Protein AF-A0A8E0REL6-F1 (afdb_monomer_lite)

Foldseek 3Di:
DPDVVVVVVVPDDPQVVVQLAAEEEEEPDDCPDPLVVLLVVLCVVVVFFEAEDEDDLCCLPVPDDPDDGRYYYHYYYQVRDDLLCLLVVLFRHLAYEYEDDPVDDRPVVSNVQLVRQYHYDYPVCPPDDRDDSVSSVVSVVVSSVVVVVDSTRDRVVRDPPDPPQPFDDDVNPDTDGD

Structure (mmCIF, N/CA/C/O backbone):
data_AF-A0A8E0REL6-F1
#
_entry.id   AF-A0A8E0REL6-F1
#
loop_
_atom_site.group_PDB
_atom_site.id
_atom_site.type_symbol
_atom_site.label_atom_id
_atom_site.label_alt_id
_atom_site.label_comp_id
_atom_site.label_asym_id
_atom_site.label_entity_id
_atom_site.label_seq_id
_atom_site.pdbx_PDB_ins_code
_atom_site.Cartn_x
_atom_site.Cartn_y
_atom_site.Cartn_z
_atom_site.occupancy
_atom_site.B_iso_or_equiv
_atom_site.auth_seq_id
_atom_site.auth_comp_id
_atom_site.auth_asym_id
_atom_site.auth_atom_id
_atom_site.pdbx_PDB_model_num
ATOM 1 N N . MET A 1 1 ? -29.443 -24.998 -11.971 1.00 42.16 1 MET A N 1
ATOM 2 C CA . MET A 1 1 ? -29.049 -24.854 -10.557 1.00 42.16 1 MET A CA 1
ATOM 3 C C . MET A 1 1 ? -27.699 -25.525 -10.363 1.00 42.16 1 MET A C 1
ATOM 5 O O . MET A 1 1 ? -27.559 -26.707 -10.646 1.00 42.16 1 MET A O 1
ATOM 9 N N . ASP A 1 2 ? -26.729 -24.699 -9.982 1.00 46.50 2 ASP A N 1
ATOM 10 C CA . ASP A 1 2 ? -25.544 -24.938 -9.142 1.00 46.50 2 ASP A CA 1
ATOM 11 C C . ASP A 1 2 ? -24.434 -25.936 -9.491 1.00 46.50 2 ASP A C 1
ATOM 13 O O . ASP A 1 2 ? -23.339 -25.772 -8.953 1.00 46.50 2 ASP A O 1
ATOM 17 N N . LEU A 1 3 ? -24.589 -26.881 -10.420 1.00 38.75 3 LEU A N 1
ATOM 18 C CA . LEU A 1 3 ? -23.466 -27.789 -10.727 1.00 38.75 3 LEU A CA 1
ATOM 19 C C . LEU A 1 3 ? -22.426 -27.211 -11.702 1.00 38.75 3 LEU A C 1
ATOM 21 O O . LEU A 1 3 ? -21.230 -27.352 -11.460 1.00 38.75 3 LEU A O 1
ATOM 25 N N . GLU A 1 4 ? -22.836 -26.495 -12.753 1.00 37.53 4 GLU A N 1
ATOM 26 C CA . GLU A 1 4 ? -21.879 -25.964 -13.746 1.00 37.53 4 GLU A CA 1
ATOM 27 C C . GLU A 1 4 ? -21.060 -24.768 -13.229 1.00 37.53 4 GLU A C 1
ATOM 29 O O . GLU A 1 4 ? -19.895 -24.615 -13.591 1.00 37.53 4 GLU A O 1
ATOM 34 N N . ARG A 1 5 ? -21.621 -23.958 -12.316 1.00 37.84 5 ARG A N 1
ATOM 35 C CA . ARG A 1 5 ? -20.876 -22.875 -11.643 1.00 37.84 5 ARG A CA 1
ATOM 36 C C . ARG A 1 5 ? -19.800 -23.415 -10.702 1.00 37.84 5 ARG A C 1
ATOM 38 O O . ARG A 1 5 ? -18.704 -22.868 -10.656 1.00 37.84 5 ARG A O 1
ATOM 45 N N . SER A 1 6 ? -20.098 -24.507 -10.001 1.00 32.50 6 SER A N 1
ATOM 46 C CA . SER A 1 6 ? -19.156 -25.142 -9.074 1.00 32.50 6 SER A CA 1
ATOM 47 C C . SER A 1 6 ? -17.959 -25.756 -9.809 1.00 32.50 6 SER A C 1
ATOM 49 O O . SER A 1 6 ? -16.839 -25.723 -9.308 1.00 32.50 6 SER A O 1
ATOM 51 N N . TYR A 1 7 ? -18.173 -26.264 -11.027 1.00 30.14 7 TYR A N 1
ATOM 52 C CA . TYR A 1 7 ? -17.127 -26.929 -11.807 1.00 30.14 7 TYR A CA 1
ATOM 53 C C . TYR A 1 7 ? -16.121 -25.949 -12.438 1.00 30.14 7 TYR A C 1
ATOM 55 O O . TYR A 1 7 ? -14.922 -26.230 -12.495 1.00 30.14 7 TYR A O 1
ATOM 63 N N . LEU A 1 8 ? -16.579 -24.760 -12.845 1.00 33.00 8 LEU A N 1
ATOM 64 C CA . LEU A 1 8 ? -15.697 -23.688 -13.329 1.00 33.00 8 LEU A CA 1
ATOM 65 C C . LEU A 1 8 ? -14.800 -23.126 -12.216 1.00 33.00 8 LEU A C 1
ATOM 67 O O . LEU A 1 8 ? -13.661 -22.757 -12.485 1.00 33.00 8 LEU A O 1
ATOM 71 N N . SER A 1 9 ? -15.274 -23.137 -10.967 1.00 32.91 9 SER A N 1
ATOM 72 C CA . SER A 1 9 ? -14.512 -22.644 -9.814 1.00 32.91 9 SER A CA 1
ATOM 73 C C . SER A 1 9 ? -13.340 -23.551 -9.413 1.00 32.91 9 SER A C 1
ATOM 75 O O . SER A 1 9 ? -12.414 -23.079 -8.767 1.00 32.91 9 SER A O 1
ATOM 77 N N . ALA A 1 10 ? -13.355 -24.833 -9.797 1.00 34.25 10 ALA A N 1
ATOM 78 C CA . ALA A 1 10 ? -12.314 -25.800 -9.434 1.00 34.25 10 ALA A CA 1
ATOM 79 C C . ALA A 1 10 ? -11.161 -25.893 -10.454 1.00 34.25 10 ALA A C 1
ATOM 81 O O . ALA A 1 10 ? -10.142 -26.516 -10.170 1.00 34.25 10 ALA A O 1
ATOM 82 N N . THR A 1 11 ? -11.321 -25.302 -11.646 1.00 34.09 11 THR A N 1
ATOM 83 C CA . THR A 1 11 ? -10.361 -25.444 -12.764 1.00 34.09 11 THR A CA 1
ATOM 84 C C . THR A 1 11 ? -9.687 -24.121 -13.146 1.00 34.09 11 THR A C 1
ATOM 86 O O . THR A 1 11 ? -8.820 -24.086 -14.018 1.00 34.09 11 THR A O 1
ATOM 89 N N . LEU A 1 12 ? -10.067 -23.019 -12.500 1.00 3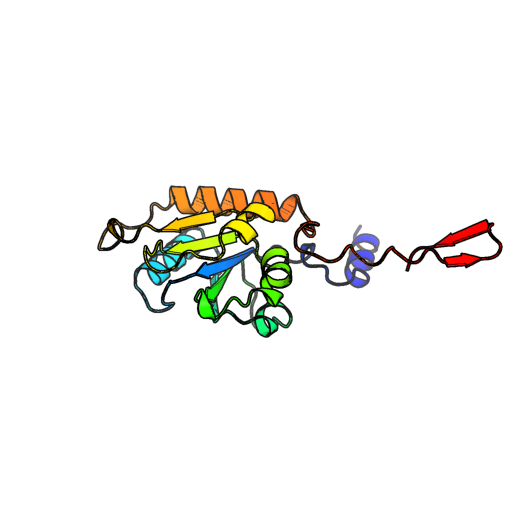4.19 12 LEU A N 1
ATOM 90 C CA . LEU A 1 12 ? -9.385 -21.744 -12.658 1.00 34.19 12 LEU A CA 1
ATOM 91 C C . LEU A 1 12 ? -8.152 -21.758 -11.759 1.00 34.19 12 LEU A C 1
ATOM 93 O O . LEU A 1 12 ? -8.259 -21.786 -10.539 1.00 34.19 12 LEU A O 1
ATOM 97 N N . ILE A 1 13 ? -6.981 -21.752 -12.395 1.00 34.22 13 ILE A N 1
ATOM 98 C CA . ILE A 1 13 ? -5.717 -21.315 -11.798 1.00 34.22 13 ILE A CA 1
ATOM 99 C C . ILE A 1 13 ? -6.037 -20.102 -10.915 1.00 34.22 13 ILE A C 1
ATOM 101 O O . ILE A 1 13 ? -6.657 -19.165 -11.418 1.00 34.22 13 ILE A O 1
ATOM 105 N N . GLU A 1 14 ? -5.680 -20.146 -9.628 1.00 35.84 14 GLU A N 1
ATOM 106 C CA . GLU A 1 14 ? -5.872 -19.064 -8.654 1.00 35.84 14 GLU A CA 1
ATOM 107 C C . GLU A 1 14 ? -5.172 -17.786 -9.139 1.00 35.84 14 GLU A C 1
ATOM 109 O O . GLU A 1 14 ? -4.048 -17.454 -8.772 1.00 35.84 14 GLU A O 1
ATOM 114 N N . THR A 1 15 ? -5.817 -17.060 -10.043 1.00 39.44 15 THR A N 1
ATOM 115 C CA . THR A 1 15 ? -5.424 -15.705 -10.397 1.00 39.44 15 THR A CA 1
ATOM 116 C C . THR A 1 15 ? -5.880 -14.793 -9.267 1.00 39.44 15 THR A C 1
ATOM 118 O O . THR A 1 15 ? -6.980 -14.977 -8.743 1.00 39.44 15 THR A O 1
ATOM 121 N N . LYS A 1 16 ? -5.060 -13.786 -8.935 1.00 46.09 16 LYS A N 1
ATOM 122 C CA . LYS A 1 16 ? -5.283 -12.742 -7.912 1.00 46.09 16 LYS A CA 1
ATOM 123 C C . LYS A 1 16 ? -6.729 -12.208 -7.839 1.00 46.09 16 LYS A C 1
ATOM 125 O O . LYS A 1 16 ? -7.164 -11.786 -6.784 1.00 46.09 16 LYS A O 1
ATOM 130 N N . ASN A 1 17 ? -7.482 -12.271 -8.935 1.00 42.78 17 ASN A N 1
ATOM 131 C CA . ASN A 1 17 ? -8.850 -11.768 -9.055 1.00 42.78 17 ASN A CA 1
ATOM 132 C C . ASN A 1 17 ? -9.950 -12.622 -8.403 1.00 42.78 17 ASN A C 1
ATOM 134 O O . ASN A 1 17 ? -11.098 -12.182 -8.380 1.00 42.78 17 ASN A O 1
ATOM 138 N N . ALA A 1 18 ? -9.655 -13.835 -7.927 1.00 40.44 18 ALA A N 1
ATOM 139 C CA . ALA A 1 18 ? -10.662 -14.654 -7.246 1.00 40.44 18 ALA A CA 1
ATOM 140 C C . ALA A 1 18 ? -10.851 -14.251 -5.771 1.00 40.44 18 ALA A C 1
ATOM 142 O O . ALA A 1 18 ? -11.951 -14.407 -5.242 1.00 40.44 18 ALA A O 1
ATOM 143 N N . ASP A 1 19 ? -9.812 -13.686 -5.148 1.00 49.28 19 ASP A N 1
ATOM 144 C CA . ASP A 1 19 ? -9.795 -13.289 -3.740 1.00 49.28 19 ASP A CA 1
ATOM 145 C C . ASP A 1 19 ? -9.647 -11.761 -3.664 1.00 49.28 19 ASP A C 1
ATOM 147 O O . ASP A 1 19 ? -8.613 -11.201 -4.020 1.00 49.28 19 ASP A O 1
ATOM 151 N N . LYS A 1 20 ? -10.721 -11.060 -3.287 1.00 63.22 20 LYS A N 1
ATOM 152 C CA . LYS A 1 20 ? -10.878 -9.592 -3.410 1.00 63.22 20 LYS A CA 1
ATOM 153 C C . LYS A 1 20 ? -10.070 -8.777 -2.386 1.00 63.22 20 LYS A C 1
ATOM 155 O O . LYS A 1 20 ? -10.468 -7.669 -2.025 1.00 63.22 20 LYS A O 1
ATOM 160 N N . ASN A 1 21 ? -8.973 -9.321 -1.885 1.00 81.88 21 ASN A N 1
ATOM 161 C CA . ASN A 1 21 ? -8.247 -8.728 -0.773 1.00 81.88 21 ASN A CA 1
ATOM 162 C C . ASN A 1 21 ? -7.323 -7.618 -1.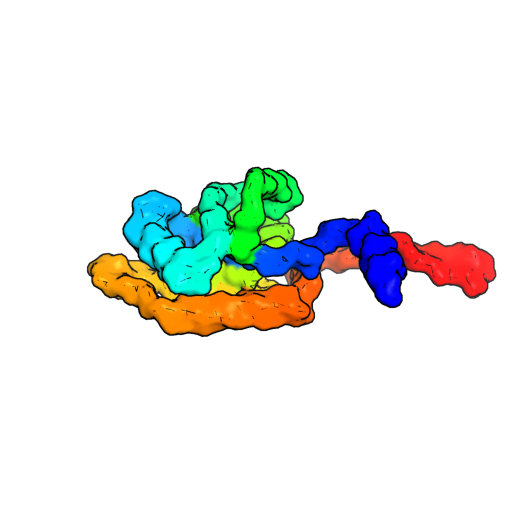284 1.00 81.88 21 ASN A C 1
AT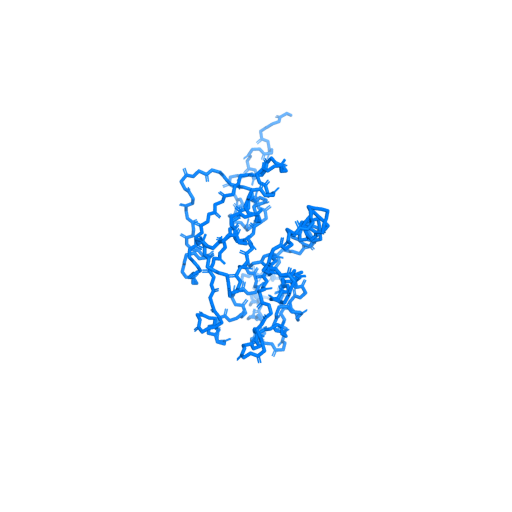OM 164 O O . ASN A 1 21 ? -6.663 -7.772 -2.311 1.00 81.88 21 ASN A O 1
ATOM 168 N N . ILE A 1 22 ? -7.281 -6.495 -0.570 1.00 87.56 22 ILE A N 1
ATOM 169 C CA . ILE A 1 22 ? -6.489 -5.323 -0.955 1.00 87.56 22 ILE A CA 1
ATOM 170 C C . ILE A 1 22 ? -5.098 -5.409 -0.321 1.00 87.56 22 ILE A C 1
ATOM 172 O O . ILE A 1 22 ? -4.964 -5.503 0.900 1.00 87.56 22 ILE A O 1
ATOM 176 N N . GLU A 1 23 ? -4.048 -5.296 -1.134 1.00 91.00 23 GLU A N 1
ATOM 177 C CA . GLU A 1 23 ? -2.657 -5.236 -0.677 1.00 91.00 23 GLU A CA 1
ATOM 178 C C . GLU A 1 23 ? -2.156 -3.781 -0.675 1.00 91.00 23 GLU A C 1
ATOM 180 O O . GLU A 1 23 ? -1.936 -3.175 -1.729 1.00 91.00 23 GLU A O 1
ATOM 185 N N . LEU A 1 24 ? -1.932 -3.205 0.509 1.00 93.50 24 LEU A N 1
ATOM 186 C CA . LEU A 1 24 ? -1.420 -1.840 0.664 1.00 93.50 24 LEU A CA 1
ATOM 187 C C . LEU A 1 24 ? 0.031 -1.849 1.142 1.00 93.50 24 LEU A C 1
ATOM 189 O O . LEU A 1 24 ? 0.354 -2.426 2.181 1.00 93.50 24 LEU A O 1
ATOM 193 N N . LEU A 1 25 ? 0.909 -1.145 0.427 1.00 94.06 25 LEU A N 1
ATOM 194 C CA . LEU A 1 25 ? 2.269 -0.875 0.891 1.00 94.06 25 LEU A CA 1
ATOM 195 C C . LEU A 1 25 ? 2.267 0.361 1.793 1.00 94.06 25 LEU A C 1
ATOM 197 O O . LEU A 1 25 ? 1.806 1.421 1.384 1.00 94.06 25 LEU A O 1
ATOM 201 N N . LEU A 1 26 ? 2.812 0.240 3.002 1.00 92.88 26 LEU A N 1
ATOM 202 C CA . LEU A 1 26 ? 3.041 1.341 3.935 1.00 92.88 26 LEU A CA 1
ATOM 203 C C . LEU A 1 26 ? 4.539 1.641 3.961 1.00 92.88 26 LEU A C 1
ATOM 205 O O . LEU A 1 26 ? 5.314 0.864 4.518 1.00 92.88 26 LEU A O 1
ATOM 209 N N . ASN A 1 27 ? 4.953 2.751 3.349 1.00 89.81 27 ASN A N 1
ATOM 210 C CA . ASN A 1 27 ? 6.362 3.132 3.246 1.00 89.81 27 ASN A CA 1
ATOM 211 C C . ASN A 1 27 ? 6.729 4.235 4.248 1.00 89.81 27 ASN A C 1
ATOM 213 O O . ASN A 1 27 ? 6.117 5.305 4.269 1.00 89.81 27 ASN A O 1
ATOM 217 N N . GLY A 1 28 ? 7.749 3.975 5.069 1.00 83.88 28 GLY A N 1
ATOM 218 C CA . GLY A 1 28 ? 8.281 4.953 6.023 1.00 83.88 28 GLY A CA 1
ATOM 219 C C . GLY A 1 28 ? 7.489 5.057 7.330 1.00 83.88 28 GLY A C 1
ATOM 220 O O . GLY A 1 28 ? 7.747 5.953 8.130 1.00 83.88 28 GLY A O 1
ATOM 221 N N . LEU A 1 29 ? 6.551 4.137 7.570 1.00 84.44 29 LEU A N 1
ATOM 222 C CA . LEU A 1 29 ? 5.783 4.039 8.811 1.00 84.44 29 LEU A CA 1
ATOM 223 C C . LEU A 1 29 ? 6.324 2.909 9.689 1.00 84.44 29 LEU A C 1
ATOM 225 O O . LEU A 1 29 ? 6.511 1.783 9.227 1.00 84.44 29 LEU A O 1
ATOM 229 N N . ASP A 1 30 ? 6.522 3.191 10.977 1.00 84.06 30 ASP A N 1
ATOM 230 C CA . ASP A 1 30 ? 6.711 2.130 11.965 1.00 84.06 30 ASP A CA 1
ATOM 231 C C . ASP A 1 30 ? 5.357 1.479 12.262 1.00 84.06 30 ASP A C 1
ATOM 233 O O . ASP A 1 30 ? 4.412 2.148 12.682 1.00 84.06 30 ASP A O 1
ATOM 237 N N . ARG A 1 31 ? 5.289 0.157 12.103 1.00 86.00 31 ARG A N 1
ATOM 238 C CA . ARG A 1 31 ? 4.124 -0.670 12.437 1.00 86.00 31 ARG A CA 1
ATOM 239 C C . ARG A 1 31 ? 3.636 -0.474 13.874 1.00 86.00 31 ARG A C 1
ATOM 241 O O . ARG A 1 31 ? 2.455 -0.646 14.146 1.00 86.00 31 ARG A O 1
ATOM 248 N N . LYS A 1 32 ? 4.531 -0.142 14.809 1.00 87.12 32 LYS A N 1
ATOM 249 C CA . LYS A 1 32 ? 4.180 0.123 16.216 1.00 87.12 32 LYS A CA 1
ATOM 250 C C . LYS A 1 32 ? 3.927 1.603 16.519 1.00 87.12 32 LYS A C 1
ATOM 252 O O . LYS A 1 32 ? 3.564 1.920 17.654 1.00 87.12 32 LYS A O 1
ATOM 257 N N . GLY A 1 33 ? 4.123 2.486 15.541 1.00 84.69 33 GLY A N 1
ATOM 258 C CA . GLY A 1 33 ? 3.908 3.922 15.674 1.00 84.69 33 GLY A CA 1
ATOM 259 C C . GLY A 1 33 ? 2.427 4.286 15.752 1.00 84.69 33 GLY A C 1
ATOM 260 O O . GLY A 1 33 ? 1.563 3.549 15.279 1.00 84.69 33 GLY A O 1
ATOM 261 N N . ASP A 1 34 ? 2.123 5.440 16.341 1.00 84.75 34 ASP A N 1
ATOM 262 C CA . ASP A 1 34 ? 0.734 5.838 16.603 1.00 84.75 34 ASP A CA 1
ATOM 263 C C . ASP A 1 34 ? -0.052 6.129 15.322 1.00 84.75 34 ASP A C 1
ATOM 265 O O . ASP A 1 34 ? -1.211 5.741 15.223 1.00 84.75 34 ASP A O 1
ATOM 269 N N . CYS A 1 35 ? 0.596 6.690 14.298 1.00 83.50 35 CYS A N 1
ATOM 270 C CA . CYS A 1 35 ? -0.026 6.895 12.989 1.00 83.50 35 CYS A CA 1
ATOM 271 C C . CYS A 1 35 ? -0.465 5.567 12.342 1.00 83.50 35 CYS A C 1
ATOM 273 O O . CYS A 1 35 ? -1.576 5.467 11.828 1.00 83.50 35 CYS A O 1
ATOM 275 N N . ALA A 1 36 ? 0.362 4.516 12.427 1.00 87.81 36 ALA A N 1
ATOM 276 C CA . ALA A 1 36 ? -0.011 3.197 11.920 1.00 87.81 36 ALA A CA 1
ATOM 277 C C . ALA A 1 36 ? -1.214 2.627 12.684 1.00 87.81 36 ALA A C 1
ATOM 279 O O . ALA A 1 36 ? -2.155 2.144 12.060 1.00 87.81 36 ALA A O 1
ATOM 280 N N . LYS A 1 37 ? -1.221 2.734 14.021 1.00 89.19 37 LYS A N 1
ATOM 281 C CA . LYS A 1 37 ? -2.355 2.290 14.849 1.00 89.19 37 LYS A CA 1
ATOM 282 C C . LYS A 1 37 ? -3.648 3.024 14.498 1.00 89.19 37 LYS A C 1
ATOM 284 O O . LYS A 1 37 ? -4.677 2.375 14.388 1.00 89.19 37 LYS A O 1
ATOM 289 N N . GLN A 1 38 ? -3.592 4.341 14.295 1.00 86.88 38 GLN A N 1
ATOM 290 C CA . GLN A 1 38 ? -4.755 5.145 13.905 1.00 86.88 38 GLN A CA 1
ATOM 291 C C . GLN A 1 38 ? -5.308 4.733 12.536 1.00 86.88 38 GLN A C 1
ATOM 293 O O . GLN A 1 38 ? -6.520 4.604 12.385 1.00 86.88 38 GLN A O 1
ATOM 298 N N . LEU A 1 39 ? -4.437 4.474 11.555 1.00 88.00 39 LEU A N 1
ATOM 299 C CA . LEU A 1 39 ? -4.853 3.968 10.242 1.00 88.00 39 LEU A CA 1
ATOM 300 C C . LEU A 1 39 ? -5.541 2.605 10.355 1.00 88.00 39 LEU A C 1
ATOM 302 O O . LEU A 1 39 ? -6.600 2.398 9.773 1.00 88.00 39 LEU A O 1
ATOM 306 N N . ILE A 1 40 ? -4.957 1.689 11.129 1.00 91.06 40 ILE A N 1
ATOM 307 C CA . ILE A 1 40 ? -5.531 0.358 11.358 1.00 91.06 40 ILE A CA 1
ATOM 308 C C . ILE A 1 40 ? -6.893 0.476 12.038 1.00 91.06 40 ILE A C 1
ATOM 310 O O . ILE A 1 40 ? -7.854 -0.115 11.559 1.00 91.06 40 ILE A O 1
ATOM 314 N N . GLN A 1 41 ? -6.988 1.285 13.093 1.00 89.31 41 GLN A N 1
ATOM 315 C CA . GLN A 1 41 ? -8.247 1.541 13.783 1.00 89.31 41 GLN A CA 1
ATOM 316 C C . GLN A 1 41 ? -9.302 2.104 12.823 1.00 89.31 41 GLN A C 1
ATOM 318 O O . GLN A 1 41 ? -10.438 1.652 12.840 1.00 89.31 41 GLN A O 1
ATOM 323 N N . SER A 1 42 ? -8.920 3.028 11.938 1.00 88.31 42 SER A N 1
ATOM 324 C CA . SER A 1 42 ? -9.827 3.594 10.931 1.00 88.31 42 SER A CA 1
ATOM 325 C C . SER A 1 42 ? -10.374 2.518 9.985 1.00 88.31 42 SER A C 1
ATOM 327 O O . SER A 1 42 ? -11.564 2.504 9.688 1.00 88.31 42 SER A O 1
ATOM 329 N N . PHE A 1 43 ? -9.535 1.581 9.534 1.00 89.38 43 PHE A N 1
ATOM 330 C CA . PHE A 1 43 ? -9.984 0.453 8.710 1.00 89.38 43 PHE A CA 1
ATOM 331 C C . PHE A 1 43 ? -10.910 -0.500 9.479 1.00 89.38 43 PHE A C 1
ATOM 333 O O . PHE A 1 43 ? -11.927 -0.942 8.946 1.00 89.38 43 PHE A O 1
ATOM 340 N N . GLU A 1 44 ? -10.587 -0.799 10.735 1.00 88.94 44 GLU A N 1
ATOM 341 C CA . GLU A 1 44 ? -11.405 -1.661 11.593 1.00 88.94 44 GLU A CA 1
ATOM 342 C C . GLU A 1 44 ? -12.767 -1.020 11.918 1.00 88.94 44 GLU A C 1
ATOM 344 O O . GLU A 1 44 ? -13.784 -1.712 11.926 1.00 88.94 44 GLU A O 1
ATOM 349 N N . GLU A 1 45 ? -12.823 0.303 12.104 1.00 86.50 45 GLU A N 1
ATOM 350 C CA . GLU A 1 45 ? -14.064 1.076 12.274 1.00 86.50 45 GLU A CA 1
ATOM 351 C C . GLU A 1 45 ? -14.952 1.044 11.018 1.00 86.50 45 GLU A C 1
ATOM 353 O O . GLU A 1 45 ? -16.178 1.091 11.131 1.00 86.50 45 GLU A O 1
ATOM 358 N N . MET A 1 46 ? -14.362 0.875 9.828 1.00 84.38 46 MET A N 1
ATOM 359 C CA . MET A 1 46 ? -15.095 0.599 8.582 1.00 84.38 46 MET A CA 1
ATOM 360 C C . MET A 1 46 ? -15.573 -0.862 8.468 1.00 84.38 46 MET A C 1
ATOM 362 O O . MET A 1 46 ? -16.224 -1.220 7.486 1.00 84.38 46 MET A O 1
ATOM 366 N N . GLY A 1 47 ? -15.267 -1.717 9.450 1.00 84.94 47 GLY A N 1
ATOM 367 C CA . GLY A 1 47 ? -15.628 -3.136 9.462 1.00 84.94 47 GLY A CA 1
ATOM 368 C C . GLY A 1 47 ? -14.682 -4.040 8.667 1.00 84.94 47 GLY A C 1
ATOM 369 O O . GLY A 1 47 ? -15.056 -5.170 8.358 1.00 84.94 47 GLY A O 1
ATOM 370 N N . LEU A 1 48 ? -13.480 -3.563 8.326 1.00 87.06 48 LEU A N 1
ATOM 371 C CA . LEU A 1 48 ? -12.503 -4.306 7.530 1.00 87.06 48 LEU A CA 1
ATOM 372 C C . LEU A 1 48 ? -11.576 -5.130 8.428 1.00 87.06 48 LEU A C 1
ATOM 374 O O . LEU A 1 48 ? -11.046 -4.645 9.428 1.00 87.06 48 LEU A O 1
ATOM 378 N N . ARG A 1 49 ? -11.324 -6.380 8.042 1.00 87.38 49 ARG A N 1
ATOM 379 C CA . ARG A 1 49 ? -10.351 -7.258 8.698 1.00 87.38 49 ARG A CA 1
ATOM 380 C C . ARG A 1 49 ? -8.959 -6.943 8.175 1.00 87.38 49 ARG A C 1
ATOM 382 O O . ARG A 1 49 ? -8.664 -7.156 6.997 1.00 87.38 49 ARG A O 1
ATOM 389 N N . VAL A 1 50 ? -8.097 -6.459 9.062 1.00 90.56 50 VAL A N 1
ATOM 390 C CA . VAL A 1 50 ? -6.751 -6.006 8.708 1.00 90.56 50 VAL A CA 1
ATOM 391 C C . VAL A 1 50 ? -5.699 -7.013 9.157 1.00 90.56 50 VAL A C 1
ATOM 393 O O . VAL A 1 50 ? -5.619 -7.376 10.330 1.00 90.56 50 VAL A O 1
ATOM 396 N N . VAL A 1 51 ? -4.821 -7.410 8.238 1.00 90.94 51 VAL A N 1
ATOM 397 C CA . VAL A 1 51 ? -3.593 -8.152 8.549 1.00 90.94 51 VAL A CA 1
ATOM 398 C C . VAL A 1 51 ? -2.391 -7.236 8.364 1.00 90.94 51 VAL A C 1
ATOM 400 O O . VAL A 1 51 ? -2.291 -6.503 7.386 1.00 90.94 51 VAL A O 1
ATOM 403 N N . GLN A 1 52 ? -1.457 -7.273 9.312 1.00 92.00 52 GLN A N 1
ATOM 404 C CA . GLN A 1 52 ? -0.247 -6.455 9.285 1.00 92.00 52 GLN A CA 1
ATOM 405 C C . GLN A 1 52 ? 0.985 -7.335 9.137 1.00 92.00 52 GLN A C 1
ATOM 407 O O . GLN A 1 52 ? 1.229 -8.206 9.974 1.00 92.00 52 GLN A O 1
ATOM 412 N N . GLU A 1 53 ? 1.824 -7.042 8.151 1.00 90.25 53 GLU A N 1
ATOM 413 C CA . GLU A 1 53 ? 3.059 -7.783 7.923 1.00 90.25 53 GLU A CA 1
ATOM 414 C C . GLU A 1 53 ? 4.224 -6.874 7.571 1.00 90.25 53 GLU A C 1
ATOM 416 O O . GLU A 1 53 ? 4.065 -5.754 7.094 1.00 90.25 53 GLU A O 1
ATOM 421 N N . LYS A 1 54 ? 5.438 -7.368 7.807 1.00 91.69 54 LYS A N 1
ATOM 422 C CA . LYS A 1 54 ? 6.629 -6.729 7.259 1.00 91.69 54 LYS A CA 1
ATOM 423 C C . LYS A 1 54 ? 6.677 -7.012 5.759 1.00 91.69 54 LYS A C 1
ATOM 425 O O . LYS A 1 54 ? 6.522 -8.161 5.347 1.00 91.69 54 LYS A O 1
ATOM 430 N N . TYR A 1 55 ? 6.960 -5.984 4.968 1.00 91.56 55 TYR A N 1
ATOM 431 C CA . TYR A 1 55 ? 7.218 -6.144 3.548 1.00 91.56 55 TYR A CA 1
ATOM 432 C C . TYR A 1 55 ? 8.413 -7.079 3.311 1.00 91.56 55 TYR A C 1
ATOM 434 O O . TYR A 1 55 ? 9.497 -6.907 3.879 1.00 91.56 55 TYR A O 1
ATOM 442 N N . GLY A 1 56 ? 8.196 -8.043 2.428 1.00 89.88 56 GLY A N 1
ATOM 443 C CA . GLY A 1 56 ? 9.204 -8.876 1.799 1.00 89.88 56 GLY A CA 1
ATOM 444 C C . GLY A 1 56 ? 8.663 -9.331 0.448 1.00 89.88 56 GLY A C 1
ATOM 445 O O . GLY A 1 56 ? 7.467 -9.580 0.310 1.00 89.88 56 GLY A O 1
ATOM 446 N N . LEU A 1 57 ? 9.521 -9.419 -0.567 1.00 86.81 57 LEU A N 1
ATOM 447 C CA . LEU A 1 57 ? 9.065 -9.839 -1.890 1.00 86.81 57 LEU A CA 1
ATOM 448 C C . LEU A 1 57 ? 8.570 -11.292 -1.869 1.00 86.81 57 LEU A C 1
ATOM 450 O O . LEU A 1 57 ? 7.518 -11.591 -2.422 1.00 86.81 57 LEU A O 1
ATOM 454 N N . ASP A 1 58 ? 9.274 -12.177 -1.160 1.00 84.31 58 ASP A N 1
ATOM 455 C CA . ASP A 1 58 ? 8.860 -13.576 -1.023 1.00 84.31 58 ASP A CA 1
ATOM 456 C C . ASP A 1 58 ? 7.512 -13.692 -0.308 1.00 84.31 58 ASP A C 1
ATOM 458 O O . ASP A 1 58 ? 6.627 -14.408 -0.768 1.00 84.31 58 ASP A O 1
ATOM 462 N N . THR A 1 59 ? 7.308 -12.932 0.775 1.00 79.94 59 THR A N 1
ATOM 463 C CA . THR A 1 59 ? 6.036 -12.936 1.513 1.00 79.94 59 THR A CA 1
ATOM 464 C C . THR A 1 59 ? 4.899 -12.336 0.697 1.00 79.94 59 THR A C 1
ATOM 466 O O . THR A 1 59 ? 3.751 -12.706 0.912 1.00 79.94 59 THR A O 1
ATOM 469 N N . LEU A 1 60 ? 5.178 -11.446 -0.254 1.00 84.31 60 LEU A N 1
ATOM 470 C CA . LEU A 1 60 ? 4.178 -10.872 -1.151 1.00 84.31 60 LEU A CA 1
ATOM 471 C C . LEU A 1 60 ? 3.625 -11.900 -2.161 1.00 84.31 60 LEU A C 1
ATOM 473 O O . LEU A 1 60 ? 2.445 -11.834 -2.509 1.00 84.31 60 LEU A O 1
ATOM 477 N N . TYR A 1 61 ? 4.452 -12.859 -2.596 1.00 81.44 61 TYR A N 1
ATOM 478 C CA . TYR A 1 61 ? 4.092 -13.881 -3.593 1.00 81.44 61 TYR A CA 1
ATOM 479 C C . TYR A 1 61 ? 3.748 -15.252 -2.995 1.00 81.44 61 TYR A C 1
ATOM 481 O O . TYR A 1 61 ? 2.932 -15.970 -3.560 1.00 81.44 61 TYR A O 1
ATOM 489 N N . GLN A 1 62 ? 4.346 -15.626 -1.862 1.00 77.75 62 GLN A N 1
ATOM 490 C CA . GLN A 1 62 ? 4.142 -16.919 -1.191 1.00 77.75 62 GLN A CA 1
ATOM 491 C C . GLN A 1 62 ? 3.237 -16.783 0.042 1.00 77.75 62 GLN A C 1
ATOM 493 O O . GLN A 1 62 ? 3.405 -17.489 1.042 1.00 77.75 62 GLN A O 1
ATOM 498 N N . PHE A 1 63 ? 2.296 -15.840 -0.002 1.00 71.88 63 PHE A N 1
ATOM 499 C CA . PHE A 1 63 ? 1.430 -15.544 1.129 1.00 71.88 63 PHE A CA 1
ATOM 500 C C . PHE A 1 63 ? 0.375 -16.633 1.335 1.00 71.88 63 PHE A C 1
ATOM 502 O O . PHE A 1 63 ? -0.432 -16.893 0.451 1.00 71.88 63 PHE A O 1
ATOM 509 N N . HIS A 1 64 ? 0.373 -17.230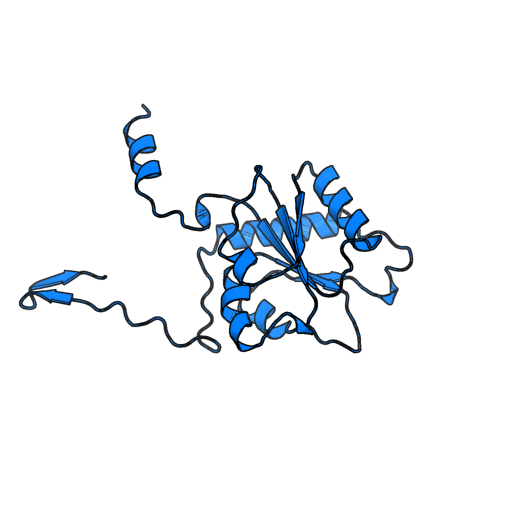 2.525 1.00 73.94 64 HIS A N 1
ATOM 510 C CA . HIS A 1 64 ? -0.621 -18.212 2.950 1.00 73.94 64 HIS A CA 1
ATOM 511 C C . HIS A 1 64 ? -1.241 -17.720 4.264 1.00 73.94 64 HIS A C 1
ATOM 513 O O . HIS A 1 64 ? -0.743 -18.067 5.345 1.00 73.94 64 HIS A O 1
ATOM 519 N N . PRO A 1 65 ? -2.256 -16.841 4.200 1.00 69.56 65 PRO A N 1
ATOM 520 C CA . PRO A 1 65 ? -2.897 -16.309 5.393 1.00 69.56 65 PRO A CA 1
ATOM 521 C C . PRO A 1 65 ? -3.485 -17.450 6.227 1.00 69.56 65 PRO A C 1
ATOM 523 O O . PRO A 1 65 ? -4.071 -18.395 5.707 1.00 69.56 65 PRO A O 1
ATOM 526 N N . LYS A 1 66 ? -3.353 -17.353 7.553 1.00 65.81 66 LYS A N 1
ATOM 527 C CA . LYS A 1 66 ? -3.996 -18.306 8.474 1.00 65.81 66 LYS A CA 1
ATOM 528 C C . LYS A 1 66 ? -5.494 -18.036 8.661 1.00 65.81 66 LYS A C 1
ATOM 530 O O . LYS A 1 66 ? -6.178 -18.874 9.240 1.00 65.81 66 LYS A O 1
ATOM 535 N N . ALA A 1 67 ? -5.963 -16.862 8.249 1.00 68.06 67 ALA A N 1
ATOM 536 C CA . ALA A 1 67 ? -7.337 -16.401 8.385 1.00 68.06 67 ALA A CA 1
ATOM 537 C C . ALA A 1 67 ? -7.676 -15.420 7.256 1.00 68.06 67 ALA A C 1
ATOM 539 O O . ALA A 1 67 ? -6.794 -14.695 6.793 1.00 68.06 67 ALA A O 1
ATOM 540 N N . ASP A 1 68 ? -8.948 -15.375 6.870 1.00 79.50 68 ASP A N 1
ATOM 541 C CA . ASP A 1 68 ? -9.472 -14.425 5.889 1.00 79.50 68 ASP A CA 1
ATOM 542 C C . ASP A 1 68 ? -9.235 -12.974 6.335 1.00 79.50 68 ASP A C 1
ATOM 544 O O . ASP A 1 68 ? -9.395 -12.632 7.513 1.00 79.50 68 ASP A O 1
ATOM 548 N N . TYR A 1 69 ? -8.902 -12.108 5.384 1.00 86.25 69 TYR A N 1
ATOM 549 C CA . TYR A 1 69 ? -8.634 -10.690 5.601 1.00 86.25 69 TYR A CA 1
ATOM 550 C C . TYR A 1 69 ? -9.215 -9.877 4.449 1.00 86.25 69 TYR A C 1
ATOM 552 O O . TYR A 1 69 ? -9.351 -10.402 3.355 1.00 86.25 69 TYR A O 1
ATOM 560 N N . ASP A 1 70 ? -9.528 -8.606 4.684 1.00 86.75 70 ASP A N 1
ATOM 561 C CA . ASP A 1 70 ? -10.013 -7.701 3.635 1.00 86.75 70 ASP A CA 1
ATOM 562 C C . ASP A 1 70 ? -8.880 -6.783 3.148 1.00 86.75 70 ASP A C 1
ATOM 564 O O . ASP A 1 70 ? -8.761 -6.497 1.956 1.00 86.75 70 ASP A O 1
ATOM 568 N N . ILE A 1 71 ? -7.998 -6.360 4.066 1.00 89.62 71 ILE A N 1
ATOM 569 C CA . ILE A 1 71 ? -6.818 -5.543 3.761 1.00 89.62 71 ILE A CA 1
ATOM 570 C C . ILE A 1 71 ? -5.565 -6.149 4.392 1.00 89.62 71 ILE A C 1
ATOM 572 O O . ILE A 1 71 ? -5.522 -6.424 5.594 1.00 89.62 71 ILE A O 1
ATOM 576 N N . ARG A 1 72 ? -4.504 -6.290 3.595 1.00 91.25 72 ARG A N 1
ATOM 577 C CA . ARG A 1 72 ? -3.155 -6.592 4.076 1.00 91.25 72 ARG A CA 1
ATOM 578 C C . ARG A 1 72 ? -2.267 -5.364 3.970 1.00 91.25 72 ARG A C 1
ATOM 580 O O . ARG A 1 72 ? -2.064 -4.801 2.898 1.00 91.25 72 ARG A O 1
ATOM 587 N N . LEU A 1 73 ? -1.718 -4.965 5.111 1.00 93.50 73 LEU A N 1
ATOM 588 C CA . LEU A 1 73 ? -0.792 -3.850 5.250 1.00 93.50 73 LEU A CA 1
ATOM 589 C C . LEU A 1 73 ? 0.642 -4.376 5.272 1.00 93.50 73 LEU A C 1
ATOM 591 O O . LEU A 1 73 ? 1.061 -5.052 6.215 1.00 93.50 73 LEU A O 1
ATOM 595 N N . LEU A 1 74 ? 1.402 -4.031 4.240 1.00 93.25 74 LEU A N 1
ATOM 596 C CA . LEU A 1 74 ? 2.803 -4.394 4.066 1.00 93.25 74 LEU A CA 1
ATOM 597 C C . LEU A 1 74 ? 3.678 -3.229 4.527 1.00 93.25 74 LEU A C 1
ATOM 599 O O . LEU A 1 74 ? 3.830 -2.237 3.823 1.00 93.25 74 LEU A O 1
ATOM 603 N N . PHE A 1 75 ? 4.277 -3.334 5.707 1.00 93.12 75 PHE A N 1
ATOM 604 C CA . PHE A 1 75 ? 5.140 -2.294 6.265 1.00 93.12 75 PHE A CA 1
ATOM 605 C C . PHE A 1 75 ? 6.563 -2.414 5.719 1.00 93.12 75 PHE A C 1
ATOM 607 O O . PHE A 1 75 ? 7.265 -3.389 6.007 1.00 93.12 75 PHE A O 1
ATOM 614 N N . GLY A 1 76 ? 7.002 -1.416 4.956 1.00 89.94 76 GLY A N 1
ATOM 615 C CA . GLY A 1 76 ? 8.320 -1.361 4.336 1.00 89.94 76 GLY A CA 1
ATOM 616 C C . GLY A 1 76 ? 8.998 -0.002 4.490 1.00 89.94 76 GLY A C 1
ATOM 617 O O . GLY A 1 76 ? 8.390 1.004 4.847 1.00 89.94 76 GLY A O 1
ATOM 618 N N . TYR A 1 77 ? 10.290 0.022 4.188 1.00 87.31 77 TYR A N 1
ATOM 619 C CA . TYR A 1 77 ? 11.083 1.247 4.085 1.00 87.31 77 TYR A CA 1
ATOM 620 C C . TYR A 1 77 ? 11.703 1.327 2.696 1.00 87.31 77 TYR A C 1
ATOM 622 O O . TYR A 1 77 ? 11.922 0.296 2.059 1.00 87.31 77 TYR A O 1
ATOM 630 N N . ASN A 1 78 ? 12.054 2.530 2.242 1.00 84.88 78 ASN A N 1
ATOM 631 C CA . ASN A 1 78 ? 12.565 2.748 0.888 1.00 84.88 78 ASN A CA 1
ATOM 632 C C . ASN A 1 78 ? 13.798 1.881 0.554 1.00 84.88 78 ASN A C 1
ATOM 634 O O . ASN A 1 78 ? 13.905 1.352 -0.549 1.00 84.88 78 ASN A O 1
ATOM 638 N N . HIS A 1 79 ? 14.689 1.650 1.525 1.00 84.56 79 HIS A N 1
ATOM 639 C CA . HIS A 1 79 ? 15.871 0.794 1.348 1.00 84.56 79 HIS A CA 1
ATOM 640 C C . HIS A 1 79 ? 15.543 -0.696 1.130 1.00 84.56 79 HIS A C 1
ATOM 642 O O . HIS A 1 79 ? 16.387 -1.432 0.629 1.00 84.56 79 HIS A O 1
ATOM 648 N N . MET A 1 80 ? 14.339 -1.151 1.494 1.00 86.56 80 MET A N 1
ATOM 649 C CA . MET A 1 80 ? 13.871 -2.526 1.259 1.00 86.56 80 MET A CA 1
ATOM 650 C C . MET A 1 80 ? 13.294 -2.712 -0.149 1.00 86.56 80 MET A C 1
ATOM 652 O O . MET A 1 80 ? 13.066 -3.839 -0.577 1.00 86.56 80 MET A O 1
ATOM 656 N N . LEU A 1 81 ? 13.036 -1.619 -0.872 1.00 88.25 81 LEU A N 1
ATOM 657 C CA . LEU A 1 81 ? 12.445 -1.647 -2.203 1.00 88.25 81 LEU A CA 1
ATOM 658 C C . LEU A 1 81 ? 13.568 -1.622 -3.242 1.00 88.25 81 LEU A C 1
ATOM 660 O O . LEU A 1 81 ? 13.934 -0.554 -3.732 1.00 88.25 81 LEU A O 1
ATOM 664 N N . ALA A 1 82 ? 14.168 -2.768 -3.565 1.00 87.50 82 ALA A N 1
ATOM 665 C CA . ALA A 1 82 ? 15.212 -2.849 -4.591 1.00 87.50 82 ALA A CA 1
ATOM 666 C C . ALA A 1 82 ? 14.666 -2.439 -5.973 1.00 87.50 82 ALA A C 1
ATOM 668 O O . ALA A 1 82 ? 13.507 -2.683 -6.289 1.00 87.50 82 ALA A O 1
ATOM 669 N N . ALA A 1 83 ? 15.477 -1.765 -6.801 1.00 85.62 83 ALA A N 1
ATOM 670 C CA . ALA A 1 83 ? 15.013 -1.252 -8.101 1.00 85.62 83 ALA A CA 1
ATOM 671 C C . ALA A 1 83 ? 14.587 -2.376 -9.062 1.00 85.62 83 ALA A C 1
ATOM 673 O O . ALA A 1 83 ? 13.598 -2.229 -9.771 1.00 85.62 83 ALA A O 1
ATOM 674 N N . GLU A 1 84 ? 15.304 -3.498 -9.031 1.00 86.06 84 GLU A N 1
ATOM 675 C CA . GLU A 1 84 ? 15.030 -4.705 -9.819 1.00 86.06 84 GLU A CA 1
ATOM 676 C C . GLU A 1 84 ? 13.701 -5.390 -9.472 1.00 86.06 84 GLU A C 1
ATOM 678 O O . GLU A 1 84 ? 13.090 -6.025 -10.330 1.00 86.06 84 GLU A O 1
ATOM 683 N N . ASP A 1 85 ? 13.209 -5.204 -8.247 1.00 87.25 85 ASP A N 1
ATOM 684 C CA . ASP A 1 85 ? 11.966 -5.815 -7.778 1.00 87.25 85 ASP A CA 1
ATOM 685 C C . ASP A 1 85 ? 10.752 -4.893 -7.908 1.00 87.25 85 ASP A C 1
ATOM 687 O O . ASP A 1 85 ? 9.623 -5.334 -7.694 1.00 87.25 85 ASP A O 1
ATOM 691 N N . MET A 1 86 ? 10.950 -3.629 -8.298 1.00 87.44 86 MET A N 1
ATOM 692 C CA . MET A 1 86 ? 9.867 -2.644 -8.352 1.00 87.44 86 MET A CA 1
ATOM 693 C C . MET A 1 86 ? 8.735 -3.064 -9.286 1.00 87.44 86 MET A C 1
ATOM 695 O O . MET A 1 86 ? 7.581 -2.916 -8.910 1.00 87.44 86 MET A O 1
ATOM 699 N N . GLY A 1 87 ? 9.030 -3.645 -10.455 1.00 85.81 87 GLY A N 1
ATOM 700 C CA . GLY A 1 87 ? 7.975 -4.141 -11.350 1.00 85.81 87 GLY A CA 1
ATOM 701 C C . GLY A 1 87 ? 7.139 -5.250 -10.703 1.00 85.81 87 GLY A C 1
ATOM 702 O O . GLY A 1 87 ? 5.911 -5.189 -10.679 1.00 85.81 87 GLY A O 1
ATOM 703 N N . LYS A 1 88 ? 7.800 -6.225 -10.063 1.00 85.81 88 LYS A N 1
ATOM 704 C CA . LYS A 1 88 ? 7.126 -7.315 -9.337 1.00 85.81 88 LYS A CA 1
ATOM 705 C C . LYS A 1 88 ? 6.286 -6.794 -8.172 1.00 85.81 88 LYS A C 1
ATOM 707 O O . LYS A 1 88 ? 5.185 -7.291 -7.951 1.00 85.81 88 LYS A O 1
ATOM 712 N N . LEU A 1 89 ? 6.801 -5.818 -7.430 1.00 89.12 89 LEU A N 1
ATOM 713 C CA . LEU A 1 89 ? 6.087 -5.157 -6.345 1.00 89.12 89 LEU A CA 1
ATOM 714 C C . LEU A 1 89 ? 4.849 -4.421 -6.870 1.00 89.12 89 LEU A C 1
ATOM 716 O O . LEU A 1 89 ? 3.741 -4.664 -6.397 1.00 89.12 89 LEU A O 1
ATOM 720 N N . SER A 1 90 ? 5.031 -3.552 -7.865 1.00 87.69 90 SER A N 1
ATOM 721 C CA . SER A 1 90 ? 3.986 -2.691 -8.422 1.00 87.69 90 SER A CA 1
ATOM 722 C C . SER A 1 90 ? 2.835 -3.472 -9.061 1.00 87.69 90 SER A C 1
ATOM 724 O O . SER A 1 90 ? 1.692 -3.032 -8.997 1.00 87.69 90 SER A O 1
ATOM 726 N N . ARG A 1 91 ? 3.095 -4.655 -9.626 1.00 82.12 91 ARG A N 1
ATOM 727 C CA . ARG A 1 91 ? 2.028 -5.538 -10.131 1.00 82.12 91 ARG A CA 1
ATOM 728 C C . ARG A 1 91 ? 1.165 -6.137 -9.025 1.00 82.12 91 ARG A C 1
ATOM 730 O O . ARG A 1 91 ? 0.004 -6.465 -9.258 1.00 82.12 91 ARG A O 1
ATOM 737 N N . ARG A 1 92 ? 1.738 -6.340 -7.837 1.00 84.31 92 ARG A N 1
ATOM 738 C CA . ARG A 1 92 ? 1.088 -7.111 -6.777 1.00 84.31 92 ARG A CA 1
ATOM 739 C C . ARG A 1 92 ? 0.400 -6.242 -5.734 1.00 84.31 92 ARG A C 1
ATOM 741 O O . ARG A 1 92 ? -0.596 -6.706 -5.193 1.00 84.31 92 ARG A O 1
ATOM 748 N N . ILE A 1 93 ? 0.851 -5.012 -5.508 1.00 89.81 93 ILE A N 1
ATOM 749 C CA . ILE A 1 93 ? 0.168 -4.082 -4.599 1.00 89.81 93 ILE A CA 1
ATOM 750 C C . ILE A 1 93 ? -0.950 -3.303 -5.299 1.00 89.81 93 ILE A C 1
ATOM 752 O O . ILE A 1 93 ? -0.887 -3.010 -6.496 1.00 89.81 93 ILE A O 1
ATOM 756 N N . ASP A 1 94 ? -1.950 -2.911 -4.521 1.00 90.06 94 ASP A N 1
ATOM 757 C CA . ASP A 1 94 ? -3.131 -2.203 -5.007 1.00 90.06 94 ASP A CA 1
ATOM 758 C C . ASP A 1 94 ? -3.100 -0.716 -4.652 1.00 90.06 94 ASP A C 1
ATOM 760 O O . ASP A 1 94 ? -3.656 0.085 -5.399 1.00 90.06 94 ASP A O 1
ATOM 764 N N . GLY A 1 95 ? -2.384 -0.334 -3.589 1.00 92.00 95 GLY A N 1
ATOM 765 C CA . GLY A 1 95 ? -2.198 1.057 -3.173 1.00 92.00 95 GLY A CA 1
ATOM 766 C C . GLY A 1 95 ? -0.904 1.289 -2.389 1.00 92.00 95 GLY A C 1
ATOM 767 O O . GLY A 1 95 ? -0.320 0.363 -1.820 1.00 92.00 95 GLY A O 1
ATOM 768 N N . LEU A 1 96 ? -0.453 2.545 -2.350 1.00 93.56 96 LEU A N 1
ATOM 769 C CA . LEU A 1 96 ? 0.686 2.993 -1.545 1.00 93.56 96 LEU A CA 1
ATOM 770 C C . LEU A 1 96 ? 0.240 4.064 -0.551 1.00 93.56 96 LEU A C 1
ATOM 772 O O . LEU A 1 96 ? -0.245 5.115 -0.953 1.00 93.56 96 LEU A O 1
ATOM 776 N N . ILE A 1 97 ? 0.514 3.840 0.728 1.00 92.38 97 ILE A N 1
ATOM 777 C CA . ILE A 1 97 ? 0.474 4.861 1.772 1.00 92.38 97 ILE A CA 1
ATOM 778 C C . ILE A 1 97 ? 1.919 5.191 2.142 1.00 92.38 97 ILE A C 1
ATOM 780 O O . ILE A 1 97 ? 2.705 4.291 2.442 1.00 92.38 97 ILE A O 1
ATOM 784 N N . TYR A 1 98 ? 2.308 6.463 2.124 1.00 88.81 98 TYR A N 1
ATOM 785 C CA . TYR A 1 98 ? 3.684 6.839 2.448 1.00 88.81 98 TYR A CA 1
ATOM 786 C C . TYR A 1 98 ? 3.765 8.089 3.310 1.00 88.81 98 TYR A C 1
ATOM 788 O O . TYR A 1 98 ? 2.999 9.037 3.137 1.00 88.81 98 TYR A O 1
ATOM 796 N N . LEU A 1 99 ? 4.729 8.091 4.230 1.00 82.62 99 LEU A N 1
ATOM 797 C CA . LEU A 1 99 ? 5.088 9.276 4.996 1.00 82.62 99 LEU A CA 1
ATOM 798 C C . LEU A 1 99 ? 6.066 10.127 4.184 1.00 82.62 99 LEU A C 1
ATOM 800 O O . LEU A 1 99 ? 7.123 9.645 3.775 1.00 82.62 99 LEU A O 1
ATOM 804 N N . GLU A 1 100 ? 5.730 11.395 3.950 1.00 74.06 100 GLU A N 1
ATOM 805 C CA . GLU A 1 100 ? 6.648 12.307 3.272 1.00 74.06 100 GLU A CA 1
ATOM 806 C C . GLU A 1 100 ? 7.888 12.560 4.136 1.00 74.06 100 GLU A C 1
ATOM 808 O O . GLU A 1 100 ? 7.806 12.996 5.285 1.00 74.06 100 GLU A O 1
ATOM 813 N N . SER A 1 101 ? 9.061 12.302 3.565 1.00 70.12 101 SER A N 1
ATOM 814 C CA . SER A 1 101 ? 10.338 12.638 4.175 1.00 70.12 101 SER A CA 1
ATOM 815 C C . SER A 1 101 ? 11.141 13.485 3.192 1.00 70.12 101 SER A C 1
ATOM 817 O O . SER A 1 101 ? 11.362 13.050 2.067 1.00 70.12 101 SER A O 1
ATOM 819 N N . PRO A 1 102 ? 11.656 14.658 3.593 1.00 61.00 102 PRO A N 1
ATOM 820 C CA . PRO A 1 102 ? 12.523 15.454 2.722 1.00 61.00 102 PRO A CA 1
ATOM 821 C C . PRO A 1 102 ? 13.850 14.746 2.396 1.00 61.00 102 PRO A C 1
ATOM 823 O O . PRO A 1 102 ? 14.539 15.129 1.457 1.00 61.00 102 PRO A O 1
ATOM 826 N N . LEU A 1 103 ? 14.216 13.715 3.168 1.00 59.06 103 LEU A N 1
ATOM 827 C CA . LEU A 1 103 ? 15.462 12.957 3.012 1.00 59.06 103 LEU A CA 1
ATOM 828 C C . LEU A 1 103 ? 15.286 11.657 2.222 1.00 59.06 103 LEU A C 1
ATOM 830 O O . LEU A 1 103 ? 16.268 11.091 1.750 1.00 59.06 103 LEU A O 1
ATOM 834 N N . GLU A 1 104 ? 14.053 11.180 2.069 1.00 63.47 104 GLU A N 1
ATOM 835 C CA . GLU A 1 104 ? 13.754 9.986 1.291 1.00 63.47 104 GLU A CA 1
ATOM 836 C C . GLU A 1 104 ? 12.698 10.352 0.265 1.00 63.47 104 GLU A C 1
ATOM 838 O O . GLU A 1 104 ? 11.550 10.585 0.621 1.00 63.47 104 GLU A O 1
ATOM 843 N N . ASN A 1 105 ? 13.073 10.381 -1.013 1.00 63.75 105 ASN A N 1
ATOM 844 C CA . ASN A 1 105 ? 12.074 10.340 -2.066 1.00 63.75 105 ASN A CA 1
ATOM 845 C C . ASN A 1 105 ? 11.710 8.860 -2.246 1.00 63.75 105 ASN A C 1
ATOM 847 O O . ASN A 1 105 ? 12.567 8.086 -2.705 1.00 63.75 105 ASN A O 1
ATOM 851 N N . PRO A 1 106 ? 10.507 8.411 -1.836 1.00 65.94 106 PRO A N 1
ATOM 852 C CA . PRO A 1 106 ? 10.070 7.077 -2.199 1.00 65.94 106 PRO A CA 1
ATOM 853 C C . PRO A 1 106 ? 10.158 6.947 -3.722 1.00 65.94 106 PRO A C 1
ATOM 855 O O . PRO A 1 106 ? 10.126 7.940 -4.449 1.00 65.94 106 PRO A O 1
ATOM 858 N N . LYS A 1 107 ? 10.288 5.726 -4.239 1.00 78.44 107 LYS A N 1
ATOM 859 C CA . LYS A 1 107 ? 10.297 5.452 -5.687 1.00 78.44 107 LYS A CA 1
ATOM 860 C C . LYS A 1 107 ? 8.917 5.707 -6.330 1.00 78.44 107 LYS A C 1
ATOM 862 O O . LYS A 1 107 ? 8.413 4.869 -7.066 1.00 78.44 107 LYS A O 1
ATOM 867 N N . ILE A 1 108 ? 8.304 6.860 -6.047 1.00 82.00 108 ILE A N 1
ATOM 868 C CA . ILE A 1 108 ? 6.943 7.287 -6.380 1.00 82.00 108 ILE A CA 1
ATOM 869 C C . ILE A 1 108 ? 6.677 7.205 -7.872 1.00 82.00 108 ILE A C 1
ATOM 871 O O . ILE A 1 108 ? 5.614 6.727 -8.252 1.00 82.00 108 ILE A O 1
ATOM 875 N N . ASN A 1 109 ? 7.655 7.569 -8.705 1.00 84.69 109 ASN A N 1
ATOM 876 C CA . ASN A 1 109 ? 7.516 7.503 -10.159 1.00 84.69 109 ASN A CA 1
ATOM 877 C C . ASN A 1 109 ? 7.086 6.104 -10.618 1.00 84.69 109 ASN A C 1
ATOM 879 O O . ASN A 1 109 ? 6.158 5.988 -11.406 1.00 84.69 109 ASN A O 1
ATOM 883 N N . TRP A 1 110 ? 7.671 5.040 -10.050 1.00 86.56 110 TRP A N 1
ATOM 884 C CA . TRP A 1 110 ? 7.249 3.673 -10.358 1.00 86.56 110 TRP A CA 1
ATOM 885 C C . TRP A 1 110 ? 5.770 3.477 -10.041 1.00 86.56 110 TRP A C 1
ATOM 887 O O . TRP A 1 110 ? 5.012 3.043 -10.892 1.00 86.56 110 TRP A O 1
ATOM 897 N N . PHE A 1 111 ? 5.320 3.852 -8.849 1.00 88.44 111 PHE A N 1
ATOM 898 C CA . PHE A 1 111 ? 3.923 3.658 -8.470 1.00 88.44 111 PHE A CA 1
ATOM 899 C C . PHE A 1 111 ? 2.953 4.476 -9.335 1.00 88.44 111 PHE A C 1
ATOM 901 O O . PHE A 1 111 ? 1.934 3.944 -9.767 1.00 88.44 111 PHE A O 1
ATOM 908 N N . GLN A 1 112 ? 3.302 5.718 -9.673 1.00 87.38 112 GLN A N 1
ATOM 909 C CA . GLN A 1 112 ? 2.516 6.559 -10.584 1.00 87.38 112 GLN A CA 1
ATOM 910 C C . GLN A 1 112 ? 2.400 5.948 -11.982 1.00 87.38 112 GLN A C 1
ATOM 912 O O . GLN A 1 112 ? 1.337 5.981 -12.595 1.00 87.38 112 GLN A O 1
ATOM 917 N N . ASP A 1 113 ? 3.478 5.346 -12.472 1.00 86.12 113 ASP A N 1
ATOM 918 C CA . ASP A 1 113 ? 3.537 4.771 -13.811 1.00 86.12 113 ASP A CA 1
ATOM 919 C C . ASP A 1 113 ? 2.717 3.488 -13.960 1.00 86.12 113 ASP A C 1
ATOM 921 O O . ASP A 1 113 ? 2.144 3.247 -15.020 1.00 86.12 113 ASP A O 1
ATOM 925 N N . TYR A 1 114 ? 2.611 2.695 -12.891 1.00 85.50 114 TYR A N 1
ATOM 926 C CA . TYR A 1 114 ? 1.674 1.566 -12.798 1.00 85.50 114 TYR A CA 1
ATOM 927 C C . TYR A 1 114 ? 0.266 2.019 -12.383 1.00 85.50 114 TYR A C 1
ATOM 929 O O . TYR A 1 114 ? -0.611 1.181 -12.142 1.00 85.50 114 TYR A O 1
ATOM 937 N N . GLN A 1 115 ? 0.050 3.337 -12.290 1.00 88.62 115 GLN A N 1
ATOM 938 C CA . GLN A 1 115 ? -1.204 3.974 -11.896 1.00 88.62 115 GLN A CA 1
ATOM 939 C C . GLN A 1 115 ? -1.709 3.492 -10.531 1.00 88.62 115 GLN A C 1
ATOM 941 O O . GLN A 1 115 ? -2.910 3.365 -10.320 1.00 88.62 115 GLN A O 1
ATOM 946 N N . ILE A 1 116 ? -0.796 3.178 -9.612 1.00 90.06 116 ILE A N 1
ATOM 947 C CA . ILE A 1 116 ? -1.119 2.751 -8.251 1.00 90.06 116 ILE A CA 1
ATOM 948 C C . ILE A 1 116 ? -1.572 3.989 -7.462 1.00 90.06 116 ILE A C 1
ATOM 950 O O . ILE A 1 116 ? -0.818 4.964 -7.407 1.00 90.06 116 ILE A O 1
ATOM 954 N N . PRO A 1 117 ? -2.769 3.978 -6.848 1.00 92.44 117 PRO A N 1
ATOM 955 C CA . PRO A 1 117 ? -3.257 5.057 -6.009 1.00 92.44 117 PRO A CA 1
ATOM 956 C C . PRO A 1 117 ? -2.310 5.313 -4.845 1.00 92.44 117 PRO A C 1
ATOM 958 O O . PRO A 1 117 ? -1.788 4.384 -4.220 1.00 92.44 117 PRO A O 1
ATOM 961 N N . LEU A 1 118 ? -2.103 6.594 -4.557 1.00 92.38 118 LEU A N 1
ATOM 962 C CA . LEU A 1 118 ? -1.155 7.063 -3.560 1.00 92.38 118 LEU A CA 1
ATOM 963 C C . LEU A 1 118 ? -1.895 7.842 -2.478 1.00 92.38 118 LEU A C 1
ATOM 965 O O . LEU A 1 118 ? -2.622 8.782 -2.791 1.00 92.38 118 LEU A O 1
ATOM 969 N N . PHE A 1 119 ? -1.645 7.505 -1.218 1.00 91.50 119 PHE A N 1
ATOM 970 C CA . PHE A 1 119 ? -2.062 8.288 -0.067 1.00 91.50 119 PHE A CA 1
ATOM 971 C C . PHE A 1 119 ? -0.833 8.850 0.639 1.00 91.50 119 PHE A C 1
ATOM 973 O O . PHE A 1 119 ? 0.022 8.116 1.145 1.00 91.50 119 PHE A O 1
ATOM 980 N N . LYS A 1 120 ? -0.727 10.174 0.647 1.00 88.06 120 LYS A N 1
ATOM 981 C CA . LYS A 1 120 ? 0.407 10.885 1.226 1.00 88.06 120 LYS A CA 1
ATOM 982 C C . LYS A 1 120 ? 0.077 11.302 2.654 1.00 88.06 120 LYS A C 1
ATOM 984 O O . LYS A 1 120 ? -0.863 12.056 2.877 1.00 88.06 120 LYS A O 1
ATOM 989 N N . LEU A 1 121 ? 0.913 10.894 3.600 1.00 84.69 121 LEU A N 1
ATOM 990 C CA . LEU A 1 121 ? 0.871 11.363 4.981 1.00 84.69 121 LEU A CA 1
ATOM 991 C C . LEU A 1 121 ? 1.881 12.497 5.165 1.00 84.69 121 LEU A C 1
ATOM 993 O O . LEU A 1 121 ? 3.063 12.353 4.839 1.00 84.69 121 LEU A O 1
ATOM 997 N N . SER A 1 122 ? 1.422 13.628 5.695 1.00 74.69 122 SER A N 1
ATOM 998 C CA . SER A 1 122 ? 2.272 14.784 5.975 1.00 74.69 122 SER A CA 1
ATOM 999 C C . SER A 1 122 ? 3.006 14.612 7.304 1.00 74.69 122 SER A C 1
ATOM 1001 O O . SER A 1 122 ? 2.393 14.332 8.332 1.00 74.69 122 SER A O 1
ATOM 1003 N N . ARG A 1 123 ? 4.329 14.800 7.311 1.00 66.56 123 ARG A N 1
ATOM 1004 C CA . ARG A 1 123 ? 5.142 14.705 8.536 1.00 66.56 123 ARG A CA 1
ATOM 1005 C C . ARG A 1 123 ? 4.925 15.890 9.479 1.00 66.56 123 ARG A C 1
ATOM 1007 O O . ARG A 1 123 ? 4.941 15.700 10.692 1.00 66.56 123 ARG A O 1
ATOM 1014 N N . ASP A 1 124 ? 4.672 17.071 8.918 1.00 58.53 124 ASP A N 1
ATOM 1015 C CA . ASP A 1 124 ? 4.541 18.328 9.667 1.00 58.53 124 ASP A CA 1
ATOM 1016 C C . ASP A 1 124 ? 3.132 18.535 10.250 1.00 58.53 124 ASP A C 1
ATOM 1018 O O . ASP A 1 124 ? 2.947 19.347 11.152 1.00 58.53 124 ASP A O 1
ATOM 1022 N N . SER A 1 125 ? 2.142 17.771 9.776 1.00 49.66 125 SER A N 1
ATOM 1023 C CA . SER A 1 125 ? 0.745 17.827 10.244 1.00 49.66 125 SER A CA 1
ATOM 1024 C C . SER A 1 125 ? 0.404 16.703 11.232 1.00 49.66 125 SER A C 1
ATOM 1026 O O . SER A 1 125 ? -0.529 16.830 12.018 1.00 49.66 125 SER A O 1
ATOM 1028 N N . ASN A 1 126 ? 1.191 15.621 11.250 1.00 49.19 126 ASN A N 1
ATOM 1029 C CA . ASN A 1 126 ? 0.834 14.377 11.945 1.00 49.19 126 ASN A CA 1
ATOM 1030 C C . ASN A 1 126 ? 1.538 14.163 13.296 1.00 49.19 126 ASN A C 1
ATOM 1032 O O . ASN A 1 126 ? 1.359 13.119 13.921 1.00 49.19 126 ASN A O 1
ATOM 1036 N N . TYR A 1 127 ? 2.263 15.159 13.818 1.00 46.22 127 TYR A N 1
ATOM 1037 C CA . TYR A 1 127 ? 2.489 15.262 15.267 1.00 46.22 127 TYR A CA 1
ATOM 1038 C C . TYR A 1 127 ? 1.232 15.858 15.932 1.00 46.22 127 TYR A C 1
ATOM 1040 O O . TYR A 1 127 ? 1.269 16.939 16.512 1.00 46.22 127 TYR A O 1
ATOM 1048 N N . GLY A 1 128 ? 0.094 15.161 15.816 1.00 49.47 128 GLY A N 1
ATOM 1049 C CA . GLY A 1 128 ? -1.107 15.447 16.608 1.00 49.47 128 GLY A CA 1
ATOM 1050 C C . GLY A 1 128 ? -2.437 15.592 15.865 1.00 49.47 128 GLY A C 1
ATOM 1051 O O . GLY A 1 128 ? -3.461 15.521 16.539 1.00 49.47 128 GLY A O 1
ATOM 1052 N N . GLN A 1 129 ? -2.478 15.756 14.536 1.00 55.91 129 GLN A N 1
ATOM 1053 C CA . GLN A 1 129 ? -3.747 15.653 13.798 1.00 55.91 129 GLN A CA 1
ATOM 1054 C C . GLN A 1 129 ? -3.968 14.221 13.313 1.00 55.91 129 GLN A C 1
ATOM 1056 O O . GLN A 1 129 ? -3.078 13.604 12.727 1.00 55.91 129 GLN A O 1
ATOM 1061 N N . ALA A 1 130 ? -5.149 13.685 13.621 1.00 63.56 130 ALA A N 1
ATOM 1062 C CA . ALA A 1 130 ? -5.600 12.407 13.098 1.00 63.56 130 ALA A CA 1
ATOM 1063 C C . ALA A 1 130 ? -5.832 12.534 11.586 1.00 63.56 130 ALA A C 1
ATOM 1065 O O . ALA A 1 130 ? -6.270 13.578 11.108 1.00 63.56 130 ALA A O 1
ATOM 1066 N N . VAL A 1 131 ? -5.531 11.472 10.842 1.00 70.94 131 VAL A N 1
ATOM 1067 C CA . VAL A 1 131 ? -5.940 11.373 9.437 1.00 70.94 131 VAL A CA 1
ATOM 1068 C C . VAL A 1 131 ? -7.469 11.322 9.403 1.00 70.94 131 VAL A C 1
ATOM 1070 O O . VAL A 1 131 ? -8.063 10.523 10.126 1.00 70.94 131 VAL A O 1
ATOM 1073 N N . GLU A 1 132 ? -8.099 12.169 8.592 1.00 78.88 132 GLU A N 1
ATOM 1074 C CA . GLU A 1 132 ? -9.557 12.194 8.456 1.00 78.88 132 GLU A CA 1
ATOM 1075 C C . GLU A 1 132 ? -10.058 10.879 7.842 1.00 78.88 132 GLU A C 1
ATOM 1077 O O . GLU A 1 132 ? -9.545 10.401 6.825 1.00 78.88 132 GLU A O 1
ATOM 1082 N N . LEU A 1 133 ? -11.085 10.288 8.458 1.00 78.88 133 LEU A N 1
ATOM 1083 C CA . LEU A 1 133 ? -11.628 8.989 8.051 1.00 78.88 133 LEU A CA 1
ATOM 1084 C C . LEU A 1 133 ? -12.155 9.011 6.606 1.00 78.88 133 LEU A C 1
ATOM 1086 O O . LEU A 1 133 ? -12.009 8.027 5.880 1.00 78.88 133 LEU A O 1
ATOM 1090 N N . SER A 1 134 ? -12.734 10.140 6.181 1.00 83.31 134 SER A N 1
ATOM 1091 C CA . SER A 1 134 ? -13.250 10.335 4.821 1.00 83.31 134 SER A CA 1
ATOM 1092 C C . SER A 1 134 ? -12.156 10.229 3.763 1.00 83.31 134 SER A C 1
ATOM 1094 O O . SER A 1 134 ? -12.357 9.583 2.740 1.00 83.31 134 SER A O 1
ATOM 1096 N N . ASP A 1 135 ? -10.975 10.789 4.028 1.00 86.25 135 ASP A N 1
ATOM 1097 C CA . ASP A 1 135 ? -9.869 10.793 3.069 1.00 86.25 135 ASP A CA 1
ATOM 1098 C C . ASP A 1 135 ? -9.323 9.373 2.863 1.00 86.25 135 ASP A C 1
ATOM 1100 O O . ASP A 1 135 ? -8.993 8.965 1.747 1.00 86.25 135 ASP A O 1
ATOM 1104 N N . ILE A 1 136 ? -9.272 8.590 3.947 1.00 86.44 136 ILE A N 1
ATOM 1105 C CA . ILE A 1 136 ? -8.910 7.169 3.899 1.00 86.44 136 ILE A CA 1
ATOM 1106 C C . ILE A 1 136 ? -9.958 6.383 3.106 1.00 86.44 136 ILE A C 1
ATOM 1108 O O . ILE A 1 136 ? -9.604 5.517 2.304 1.00 86.44 136 ILE A O 1
ATOM 1112 N N . GLN A 1 137 ? -11.241 6.674 3.316 1.00 86.56 137 GLN A N 1
ATOM 1113 C CA . GLN A 1 137 ? -12.333 5.999 2.624 1.00 86.56 137 GLN A CA 1
ATOM 1114 C C . GLN A 1 137 ? -12.299 6.261 1.112 1.00 86.56 137 GLN A C 1
ATOM 1116 O O . GLN A 1 137 ? -12.381 5.314 0.328 1.00 86.56 137 GLN A O 1
ATOM 1121 N N . ASP A 1 138 ? -12.117 7.515 0.700 1.00 88.31 138 ASP A N 1
ATOM 1122 C CA . ASP A 1 138 ? -12.003 7.902 -0.711 1.00 88.31 138 ASP A CA 1
ATOM 1123 C C . ASP A 1 138 ? -10.788 7.243 -1.379 1.00 88.31 138 ASP A C 1
ATOM 1125 O O . ASP A 1 138 ? -10.857 6.758 -2.519 1.00 88.31 138 ASP A O 1
ATOM 1129 N N . PHE A 1 139 ? -9.674 7.153 -0.648 1.00 91.81 139 PHE A N 1
ATOM 1130 C CA . PHE A 1 139 ? -8.496 6.419 -1.093 1.00 91.81 139 PHE A CA 1
ATOM 1131 C C . PHE A 1 139 ? -8.791 4.930 -1.304 1.00 91.81 139 PHE A C 1
ATOM 1133 O O . PHE A 1 139 ? -8.497 4.400 -2.378 1.00 91.81 139 PHE A O 1
ATOM 1140 N N . LEU A 1 140 ? -9.399 4.253 -0.326 1.00 89.44 140 LEU A N 1
ATOM 1141 C CA . LEU A 1 140 ? -9.743 2.834 -0.446 1.00 89.44 140 LEU A CA 1
ATOM 1142 C C . LEU A 1 140 ? -10.727 2.571 -1.586 1.00 89.44 140 LEU A C 1
ATOM 1144 O O . LEU A 1 140 ? -10.577 1.581 -2.301 1.00 89.44 140 LEU A O 1
ATOM 1148 N N . LEU A 1 141 ? -11.694 3.465 -1.803 1.00 87.81 141 LEU A N 1
ATOM 1149 C CA . LEU A 1 141 ? -12.625 3.362 -2.922 1.00 87.81 141 LEU A CA 1
ATOM 1150 C C . LEU A 1 141 ? -11.888 3.447 -4.264 1.00 87.81 141 LEU A C 1
ATOM 1152 O O . LEU A 1 141 ? -12.151 2.655 -5.166 1.00 87.81 141 LEU A O 1
ATOM 1156 N N . THR A 1 142 ? -10.922 4.360 -4.376 1.00 88.50 142 THR A N 1
ATOM 1157 C CA . THR A 1 142 ? -10.068 4.488 -5.566 1.00 88.50 142 THR A CA 1
ATOM 1158 C C . THR A 1 142 ? -9.233 3.223 -5.796 1.00 88.50 142 THR A C 1
ATOM 1160 O O . THR A 1 142 ? -9.109 2.752 -6.928 1.00 88.50 142 THR A O 1
ATOM 1163 N N . VAL A 1 143 ? -8.681 2.642 -4.725 1.00 88.75 143 VAL A N 1
ATOM 1164 C CA . VAL A 1 143 ? -7.931 1.378 -4.780 1.00 88.75 143 VAL A CA 1
ATOM 1165 C C . VAL A 1 143 ? -8.818 0.226 -5.252 1.00 88.75 143 VAL A C 1
ATOM 1167 O O . VAL A 1 143 ? -8.426 -0.493 -6.170 1.00 88.75 143 VAL A O 1
ATOM 1170 N N . ALA A 1 144 ? -10.019 0.089 -4.687 1.00 83.88 144 ALA A N 1
ATOM 1171 C CA . ALA A 1 144 ? -10.972 -0.954 -5.056 1.00 83.88 144 ALA A CA 1
ATOM 1172 C C . ALA A 1 144 ? -11.433 -0.830 -6.518 1.00 83.88 144 ALA A C 1
ATOM 1174 O O . ALA A 1 144 ? -11.442 -1.808 -7.258 1.00 83.88 144 ALA A O 1
ATOM 1175 N N . GLN A 1 145 ? -11.744 0.384 -6.978 1.00 81.44 145 GLN A N 1
ATOM 1176 C CA . GLN A 1 145 ? -12.125 0.617 -8.376 1.00 81.44 145 GLN A CA 1
ATOM 1177 C C . GLN A 1 145 ? -11.009 0.224 -9.350 1.00 81.44 145 GLN A C 1
ATOM 1179 O O . GLN A 1 145 ? -11.273 -0.348 -10.408 1.00 81.44 145 GLN A O 1
ATOM 1184 N N . ARG A 1 146 ? -9.749 0.509 -9.001 1.00 82.00 146 ARG A N 1
ATOM 1185 C CA . ARG A 1 146 ? -8.602 0.106 -9.818 1.00 82.00 146 ARG A CA 1
ATOM 1186 C C . ARG A 1 146 ? -8.401 -1.406 -9.819 1.00 82.00 146 ARG A C 1
ATOM 1188 O O . ARG A 1 146 ? -8.143 -1.956 -10.889 1.00 82.00 146 ARG A O 1
ATOM 1195 N N . SER A 1 147 ? -8.465 -2.056 -8.656 1.00 72.88 147 SER A N 1
ATOM 1196 C CA . SER A 1 147 ? -8.242 -3.503 -8.561 1.00 72.88 147 SER A CA 1
ATOM 1197 C C . SER A 1 147 ? -9.305 -4.289 -9.331 1.00 72.88 147 SER A C 1
ATOM 1199 O O . SER A 1 147 ? -8.985 -5.298 -9.950 1.00 72.88 147 SER A O 1
ATOM 1201 N N . GLU A 1 148 ? -10.541 -3.787 -9.394 1.00 70.25 148 GLU A N 1
ATOM 1202 C CA . GLU A 1 148 ? -11.597 -4.358 -10.237 1.00 70.25 148 GLU A CA 1
ATOM 1203 C C . GLU A 1 148 ? -11.366 -4.121 -11.740 1.00 70.25 148 GLU A C 1
ATOM 1205 O O . GLU A 1 148 ? -11.715 -4.968 -12.564 1.00 70.25 148 GLU A O 1
ATOM 1210 N N . ALA A 1 149 ? -10.782 -2.980 -12.116 1.00 66.31 149 ALA A N 1
ATOM 1211 C CA . ALA A 1 149 ? -10.591 -2.599 -13.514 1.00 66.31 149 ALA A CA 1
ATOM 1212 C C . ALA A 1 149 ? -9.384 -3.272 -14.193 1.00 66.31 149 ALA A C 1
ATOM 1214 O O . ALA A 1 149 ? -9.345 -3.334 -15.425 1.00 66.31 149 ALA A O 1
ATOM 1215 N N . ILE A 1 150 ? -8.384 -3.742 -13.436 1.00 60.34 150 ILE A N 1
ATOM 1216 C CA . ILE A 1 150 ? -7.104 -4.189 -14.001 1.00 60.34 150 ILE A CA 1
ATOM 1217 C C . ILE A 1 150 ? -6.661 -5.520 -13.389 1.00 60.34 150 ILE A C 1
ATOM 1219 O O . ILE A 1 150 ? -6.351 -5.587 -12.206 1.00 60.34 150 ILE A O 1
ATOM 1223 N N . SER A 1 151 ? -6.541 -6.572 -14.213 1.00 53.59 151 SER A N 1
ATOM 1224 C CA . SER A 1 151 ? -6.059 -7.877 -13.734 1.00 53.59 151 SER A CA 1
ATOM 1225 C C . SER A 1 151 ? -4.558 -7.911 -13.453 1.00 53.59 151 SER A C 1
ATOM 1227 O O . SER A 1 151 ? -4.143 -8.693 -12.613 1.00 53.59 151 SER A O 1
ATOM 1229 N N . GLU A 1 152 ? -3.755 -7.107 -14.163 1.00 57.91 152 GLU A N 1
ATOM 1230 C CA . GLU A 1 152 ? -2.304 -6.932 -13.980 1.00 57.91 152 GLU A CA 1
ATOM 1231 C C . GLU A 1 152 ? -1.820 -5.771 -14.879 1.00 57.91 152 GLU A C 1
ATOM 1233 O O . GLU A 1 152 ? -1.929 -5.842 -16.105 1.00 57.91 152 GLU A O 1
ATOM 1238 N N . THR A 1 153 ? -1.307 -4.675 -14.298 1.00 56.88 153 THR A N 1
ATOM 1239 C CA . THR A 1 153 ? -0.772 -3.540 -15.078 1.00 56.88 153 THR A CA 1
ATOM 1240 C C . THR A 1 153 ? 0.666 -3.827 -15.501 1.00 56.88 153 THR A C 1
ATOM 1242 O O . THR A 1 153 ? 1.555 -3.926 -14.657 1.00 56.88 153 THR A O 1
ATOM 1245 N N . TYR A 1 154 ? 0.902 -3.909 -16.808 1.00 58.59 154 TYR A N 1
ATOM 1246 C CA . TYR A 1 154 ? 2.237 -4.019 -17.395 1.00 58.59 154 TYR A CA 1
ATOM 1247 C C . TYR A 1 154 ? 2.720 -2.644 -17.868 1.00 58.59 154 TYR A C 1
ATOM 1249 O O . TYR A 1 154 ? 2.014 -1.963 -18.616 1.00 58.59 154 TYR A O 1
ATOM 1257 N N . VAL A 1 155 ? 3.933 -2.238 -17.481 1.00 64.19 155 VAL A N 1
ATOM 1258 C CA . VAL A 1 155 ? 4.500 -0.941 -17.887 1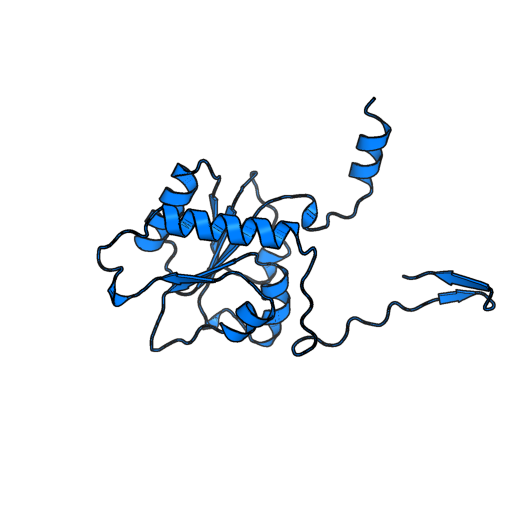.00 64.19 155 VAL A CA 1
ATOM 1259 C C . VAL A 1 155 ? 5.744 -1.167 -18.739 1.00 64.19 155 VAL A C 1
ATOM 1261 O O . VAL A 1 155 ? 6.852 -1.352 -18.240 1.00 64.19 155 VAL A O 1
ATOM 1264 N N . ALA A 1 156 ? 5.564 -1.068 -20.058 1.00 59.47 156 ALA A N 1
ATOM 1265 C CA . ALA A 1 156 ? 6.583 -1.396 -21.060 1.00 59.47 156 ALA A CA 1
ATOM 1266 C C . ALA A 1 156 ? 7.921 -0.662 -20.903 1.00 59.47 156 ALA A C 1
ATOM 1268 O O . ALA A 1 156 ? 8.953 -1.173 -21.320 1.00 59.47 156 ALA A O 1
ATOM 1269 N N . LYS A 1 157 ? 7.931 0.524 -20.289 1.00 71.38 157 LYS A N 1
ATOM 1270 C CA . LYS A 1 157 ? 9.164 1.294 -20.074 1.00 71.38 157 LYS A CA 1
ATOM 1271 C C . LYS A 1 157 ? 10.081 0.717 -18.991 1.00 71.38 157 LYS A C 1
ATOM 1273 O O . LYS A 1 157 ? 11.239 1.111 -18.909 1.00 71.38 157 LYS A O 1
ATOM 1278 N N . PHE A 1 158 ? 9.557 -0.170 -18.150 1.00 63.28 158 PHE A N 1
ATOM 1279 C CA . PHE A 1 158 ? 10.266 -0.735 -17.005 1.00 63.28 158 PHE A CA 1
ATOM 1280 C C . PHE A 1 158 ? 10.442 -2.243 -17.077 1.00 63.28 158 PHE A C 1
ATOM 1282 O O . PHE A 1 158 ? 11.167 -2.823 -16.273 1.00 63.28 158 PHE A O 1
ATOM 1289 N N . GLU A 1 159 ? 9.761 -2.876 -18.019 1.00 60.84 159 GLU A N 1
ATOM 1290 C CA . GLU A 1 159 ? 9.621 -4.314 -18.068 1.00 60.84 159 GLU A CA 1
ATOM 1291 C C . GLU A 1 159 ? 10.056 -4.788 -19.454 1.00 60.84 159 GLU A C 1
ATOM 1293 O O . GLU A 1 159 ? 9.748 -4.162 -20.473 1.00 60.84 159 GLU A O 1
ATOM 1298 N N . ALA A 1 160 ? 10.823 -5.878 -19.494 1.00 57.97 160 ALA A N 1
ATOM 1299 C CA . ALA A 1 160 ? 11.125 -6.548 -20.750 1.00 57.97 160 ALA A CA 1
ATOM 1300 C C . ALA A 1 160 ? 9.812 -7.070 -21.333 1.00 57.97 160 ALA A C 1
ATOM 1302 O O . ALA A 1 160 ? 9.073 -7.734 -20.601 1.00 57.97 160 ALA A O 1
ATOM 1303 N N . ALA A 1 161 ? 9.544 -6.741 -22.609 1.00 52.91 161 ALA A N 1
ATOM 1304 C CA . ALA A 1 161 ? 8.317 -7.115 -23.314 1.00 52.91 161 ALA A CA 1
ATOM 1305 C C . ALA A 1 161 ? 7.913 -8.546 -22.934 1.00 52.91 161 ALA A C 1
ATOM 1307 O O . ALA A 1 161 ? 8.798 -9.415 -22.926 1.00 52.91 161 ALA A O 1
ATOM 1308 N N . PRO A 1 162 ? 6.631 -8.799 -22.589 1.00 54.31 162 PRO A N 1
ATOM 1309 C CA . PRO A 1 162 ? 6.208 -10.146 -22.248 1.00 54.31 162 PRO A CA 1
ATOM 1310 C C . PRO A 1 162 ? 6.674 -11.064 -23.379 1.00 54.31 162 PRO A C 1
ATOM 1312 O O . PRO A 1 162 ? 6.564 -10.661 -24.544 1.00 54.31 162 PRO A O 1
ATOM 1315 N N . PRO A 1 163 ? 7.266 -12.233 -23.068 1.00 54.72 163 PRO A N 1
ATOM 1316 C CA . PRO A 1 163 ? 7.709 -13.144 -24.109 1.00 54.72 163 PRO A CA 1
ATOM 1317 C C . PRO A 1 163 ? 6.531 -13.338 -25.057 1.00 54.72 163 PRO A C 1
ATOM 1319 O O . PRO A 1 163 ? 5.439 -13.679 -24.595 1.00 54.72 163 PRO A O 1
ATOM 1322 N N . GLU A 1 164 ? 6.721 -13.019 -26.344 1.00 53.25 164 GLU A N 1
ATOM 1323 C CA . GLU A 1 164 ? 5.670 -13.200 -27.342 1.00 53.25 164 GLU A CA 1
ATOM 1324 C C . GLU A 1 164 ? 5.107 -14.601 -27.142 1.00 53.25 164 GLU A C 1
ATOM 1326 O O . GLU A 1 164 ? 5.872 -15.574 -27.158 1.00 53.25 164 GLU A O 1
ATOM 1331 N N . LYS A 1 165 ? 3.795 -14.694 -26.880 1.00 51.47 165 LYS A N 1
ATOM 1332 C CA . LYS A 1 165 ? 3.113 -15.981 -26.757 1.00 51.47 165 LYS A CA 1
ATOM 1333 C C . LYS A 1 165 ? 3.525 -16.799 -27.968 1.00 51.47 165 LYS A C 1
ATOM 1335 O O . LYS A 1 165 ? 3.230 -16.411 -29.102 1.00 51.47 165 LYS A O 1
ATOM 1340 N N . ARG A 1 166 ? 4.291 -17.869 -27.748 1.00 47.91 166 ARG A N 1
ATOM 1341 C CA . ARG A 1 166 ? 4.857 -18.640 -28.851 1.00 47.91 166 ARG A CA 1
ATOM 1342 C C . ARG A 1 166 ? 3.689 -19.298 -29.554 1.00 47.91 166 ARG A C 1
ATOM 1344 O O . ARG A 1 166 ? 3.114 -20.263 -29.063 1.00 47.91 166 ARG A O 1
ATOM 1351 N N . ARG A 1 167 ? 3.308 -18.737 -30.697 1.00 50.31 167 ARG A N 1
ATOM 1352 C CA . ARG A 1 167 ? 2.259 -19.298 -31.534 1.00 50.31 167 ARG A CA 1
ATOM 1353 C C . ARG A 1 167 ? 2.816 -20.570 -32.152 1.00 50.31 167 ARG A C 1
ATOM 1355 O O . ARG A 1 167 ? 3.668 -20.528 -33.039 1.00 50.31 167 ARG A O 1
ATOM 1362 N N . HIS A 1 168 ? 2.376 -21.711 -31.642 1.00 54.78 168 HIS A N 1
ATOM 1363 C CA . HIS A 1 168 ? 2.736 -22.991 -32.226 1.00 54.78 168 HIS A CA 1
ATOM 1364 C C . HIS A 1 168 ? 1.868 -23.202 -33.457 1.00 54.78 168 HIS A C 1
ATOM 1366 O O . HIS A 1 168 ? 0.644 -23.182 -33.367 1.00 54.78 168 HIS A O 1
ATOM 1372 N N . HIS A 1 169 ? 2.507 -23.376 -34.612 1.00 54.34 169 HIS A N 1
ATOM 1373 C CA . HIS A 1 169 ? 1.831 -23.669 -35.867 1.00 54.34 169 HIS A CA 1
ATOM 1374 C C . HIS A 1 169 ? 1.987 -25.155 -36.195 1.00 54.34 169 HIS A C 1
ATOM 1376 O O . HIS A 1 169 ? 3.106 -25.638 -36.366 1.00 54.34 169 HIS A O 1
ATOM 1382 N N . PHE A 1 170 ? 0.875 -25.874 -36.343 1.00 48.91 170 PHE A N 1
ATOM 1383 C CA . PHE A 1 170 ? 0.860 -27.202 -36.951 1.00 48.91 170 PHE A CA 1
ATOM 1384 C C . PHE A 1 170 ? 0.406 -27.075 -38.407 1.00 48.91 170 PHE A C 1
ATOM 1386 O O . PHE A 1 170 ? -0.729 -26.676 -38.685 1.00 48.91 170 PHE A O 1
ATOM 1393 N N . LEU A 1 171 ? 1.325 -27.361 -39.338 1.00 55.41 171 LEU A N 1
ATOM 1394 C CA . LEU A 1 171 ? 1.103 -27.365 -40.795 1.00 55.41 171 LEU A CA 1
ATOM 1395 C C . LEU A 1 171 ? 0.525 -26.056 -41.382 1.00 55.41 171 LEU A C 1
ATOM 1397 O O . LEU A 1 171 ? -0.008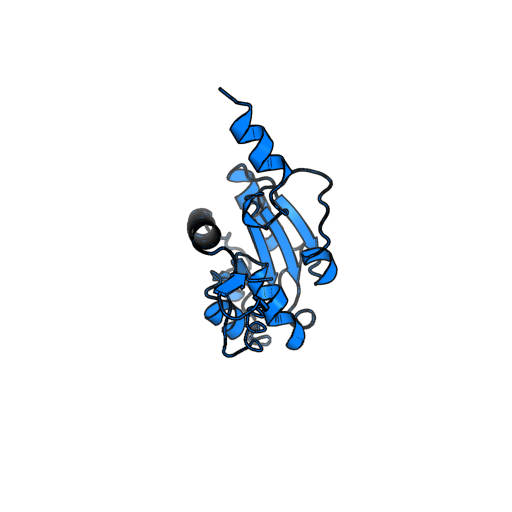 -26.063 -42.485 1.00 55.41 171 LEU A O 1
ATOM 1401 N N . GLY A 1 172 ? 0.616 -24.930 -40.662 1.00 48.47 172 GLY A N 1
ATOM 1402 C CA . GLY A 1 172 ? 0.065 -23.637 -41.092 1.00 48.47 172 GLY A CA 1
ATOM 1403 C C . GLY A 1 172 ? -1.466 -23.525 -41.025 1.00 48.47 172 GLY A C 1
ATOM 1404 O O . GLY A 1 172 ? -2.007 -22.514 -41.458 1.00 48.47 172 GLY A O 1
ATOM 1405 N N . ILE A 1 173 ? -2.160 -24.532 -40.481 1.00 56.59 173 ILE A N 1
ATOM 1406 C CA . ILE A 1 173 ? -3.634 -24.608 -40.448 1.00 56.59 173 ILE A CA 1
ATOM 1407 C C . ILE A 1 173 ? -4.164 -24.469 -39.017 1.00 56.59 173 ILE A C 1
ATOM 1409 O O . ILE A 1 173 ? -5.231 -23.901 -38.799 1.00 56.59 173 ILE A O 1
ATOM 1413 N N . LEU A 1 174 ? -3.407 -24.952 -38.029 1.00 41.53 174 LEU A N 1
ATOM 1414 C CA . LEU A 1 174 ? -3.766 -24.858 -36.618 1.00 41.53 174 LEU A CA 1
ATOM 1415 C C . LEU A 1 174 ? -2.718 -24.025 -35.891 1.00 41.53 174 LEU A C 1
ATOM 1417 O O . LEU A 1 174 ? -1.529 -24.345 -35.933 1.00 41.53 174 LEU A O 1
ATOM 1421 N N . SER A 1 175 ? -3.167 -22.956 -35.238 1.00 47.03 175 SER A N 1
ATOM 1422 C CA . SER A 1 175 ? -2.345 -22.161 -34.333 1.00 47.03 175 SER A CA 1
ATOM 1423 C C . SER A 1 175 ? -2.982 -22.129 -32.955 1.00 47.03 175 SER A C 1
ATOM 1425 O O . SER A 1 175 ? -4.156 -21.772 -32.850 1.00 47.03 175 SER A O 1
ATOM 1427 N N . TRP A 1 176 ? -2.216 -22.439 -31.915 1.00 58.44 176 TRP A N 1
ATOM 1428 C CA . TRP A 1 176 ? -2.633 -22.221 -30.531 1.00 58.44 176 TRP A CA 1
ATOM 1429 C C . TRP A 1 176 ? -1.539 -21.500 -29.747 1.00 58.44 176 TRP A C 1
ATOM 1431 O O . TRP A 1 176 ? -0.363 -21.503 -30.124 1.00 58.44 176 TRP A O 1
ATOM 1441 N N . GLU A 1 177 ? -1.971 -20.821 -28.691 1.00 44.66 177 GLU A N 1
ATOM 1442 C CA . GLU A 1 177 ? -1.112 -20.088 -27.769 1.00 44.66 177 GLU A CA 1
ATOM 1443 C C . GLU A 1 177 ? -0.820 -20.980 -26.558 1.00 44.66 177 GLU A C 1
ATOM 1445 O O . GLU A 1 177 ? -1.733 -21.609 -26.022 1.00 44.66 177 GLU A O 1
ATOM 1450 N N . THR A 1 178 ? 0.446 -21.026 -26.148 1.00 49.00 178 THR A N 1
ATOM 1451 C CA . THR A 1 178 ? 0.900 -21.574 -24.860 1.00 49.00 178 THR A CA 1
ATOM 1452 C C . THR A 1 178 ? 1.724 -20.522 -24.150 1.00 49.00 178 THR A C 1
ATOM 1454 O O . THR A 1 178 ? 2.440 -19.774 -24.862 1.00 49.00 178 THR A O 1
#

Secondary structure (DSSP, 8-state):
--HHHHHHHTTS---GGGS--EEEEEES--TTSHHHHHHHHHHHHTT--EEEEE--HHHHHS---SS--SEEEEEE-GGGS-GGGHHHHHHH-SEEEEE-BTTB--SHHHHHHTT--EEEEPTTTTTTPPPPHHHHHHHHHHHHHHHHH-S----TTTS--PPP--EEEETTTEEEE-

pLDDT: mean 73.29, std 18.49, range [30.14, 94.06]

Sequence (178 aa):
MDLERSYLSATLIETKNADKNIELLLNGLDRKGDCAKQLIQSFEEMGLRVVQEKYGLDTLYQFHPKADYDIRLLFGYNHMLAAEDMGKLSRRIDGLIYLESPLENPKINWFQDYQIPLFKLSRDSNYGQAVELSDIQDFLLTVAQRSEAISETYVAKFEAAPPEKRRHHFLGILSWET

Radius of gyration: 19.34 Å; chains: 1; bounding box: 45×46×58 Å